Protein AF-A0A1A8IHG5-F1 (afdb_monomer)

Sequence (128 aa):
CTSHYLDLVITFIICINVITMSLEHYSQPQSLETALKYCNYFFTSTFVIEASLKLVAFGFRRFFKDRWNQLDLAIVLLSVMGITLEEIEINASLPINPTIIRIMRVLRIARVLKLLKMATGMRALLDT

Radius of gyration: 16.49 Å; Cα contacts (8 Å, |Δi|>4): 60; chains: 1; bounding box: 34×24×53 Å

InterPro domains:
  IPR005821 Ion transport domain [PF00520] (4-127)
  IPR027359 Voltage-dependent channel domain superfamily [G3DSA:1.20.120.350] (1-119)
  IPR043203 Voltage-gated cation channel calcium and sodium [PTHR10037] (1-128)

Mean predicted aligned error: 7.72 Å

pLDDT: mean 79.57, std 9.83, range [46.16, 91.44]

Foldseek 3Di:
DPDPPVLVVLVVLLVVLVVLLVPDDDPDDPVSVVVSLVSLVVSLVVLVVVLVVVCVVLDDVRLVVDPLSVLSVVLSVLSVVLSVVVVCCVPVVPPDPVVVNVVSSVSPCSSVCNVVVVVVVVVVVVVD

Secondary structure (DSSP, 8-state):
---HHHHHHHHHHHHHHHHHHHT--TT--HHHHHHHHHHHHHHHHHHHHHHHHHHHHH-HHHHTT-HHHHHHHHHHHHHHHHHHHHHHHHHH-----HHHHHHHHHHGGGGGHHHHHHHHHHHHHH--

Organism: Nothobranchius kuhntae (NCBI:txid321403)

Structure (mmCIF, N/CA/C/O backbone):
data_AF-A0A1A8IHG5-F1
#
_entry.id   AF-A0A1A8IHG5-F1
#
loop_
_atom_site.group_PDB
_atom_site.id
_atom_site.type_symbol
_atom_site.label_atom_id
_atom_site.label_alt_id
_atom_site.label_comp_id
_atom_site.label_asym_id
_atom_site.label_entity_id
_atom_site.label_seq_id
_atom_site.pdbx_PDB_ins_code
_atom_site.Cartn_x
_atom_site.Cartn_y
_atom_site.Cartn_z
_atom_site.occupancy
_atom_site.B_iso_or_equiv
_atom_site.auth_seq_id
_atom_site.auth_comp_id
_atom_site.auth_asym_id
_atom_site.auth_atom_id
_atom_site.pdbx_PDB_model_num
ATOM 1 N N . CYS A 1 1 ? -1.495 -3.433 25.026 1.00 47.25 1 CYS A N 1
ATOM 2 C CA . CYS A 1 1 ? -0.126 -3.869 24.674 1.00 47.25 1 CYS A CA 1
ATOM 3 C C . CYS A 1 1 ? -0.130 -4.796 23.455 1.00 47.25 1 CYS A C 1
ATOM 5 O O . CYS A 1 1 ? 0.443 -5.877 23.504 1.00 47.25 1 CYS A O 1
ATOM 7 N N . THR A 1 2 ? -0.781 -4.403 22.356 1.00 46.16 2 THR A N 1
ATOM 8 C CA . THR A 1 2 ? -0.900 -5.259 21.166 1.00 46.16 2 THR A CA 1
ATOM 9 C C . THR A 1 2 ? 0.164 -4.846 20.156 1.00 46.16 2 THR A C 1
ATOM 11 O O . THR A 1 2 ? -0.073 -4.029 19.282 1.00 46.16 2 THR A O 1
ATOM 14 N N . SER A 1 3 ? 1.346 -5.418 20.386 1.00 56.72 3 SER A N 1
ATOM 15 C CA . SER A 1 3 ? 2.471 -5.660 19.478 1.00 56.72 3 SER A CA 1
ATOM 16 C C . SER A 1 3 ? 3.098 -4.477 18.726 1.00 56.72 3 SER A C 1
ATOM 18 O O . SER A 1 3 ? 2.915 -4.314 17.525 1.00 56.72 3 SER A O 1
ATOM 20 N N . HIS A 1 4 ? 4.011 -3.780 19.408 1.00 63.25 4 HIS A N 1
ATOM 21 C CA . HIS A 1 4 ? 5.049 -2.933 18.796 1.00 63.25 4 HIS A CA 1
ATOM 22 C C . HIS A 1 4 ? 5.811 -3.655 17.659 1.00 63.25 4 HIS A C 1
ATOM 24 O O . HIS A 1 4 ? 6.309 -3.024 16.732 1.00 63.25 4 HIS A O 1
ATOM 30 N N . TYR A 1 5 ? 5.874 -4.994 17.694 1.00 69.75 5 TYR A N 1
ATOM 31 C CA . TYR A 1 5 ? 6.453 -5.805 16.623 1.00 69.75 5 TYR A CA 1
ATOM 32 C C . TYR A 1 5 ? 5.637 -5.758 15.326 1.00 69.75 5 TYR A C 1
ATOM 34 O O . TYR A 1 5 ? 6.237 -5.735 14.257 1.00 69.75 5 TYR A O 1
ATOM 42 N N . LEU A 1 6 ? 4.299 -5.711 15.389 1.00 69.12 6 LEU A N 1
ATOM 43 C CA . LEU A 1 6 ? 3.472 -5.586 14.183 1.00 69.12 6 LEU A CA 1
ATOM 44 C C . LEU A 1 6 ? 3.707 -4.236 13.501 1.00 69.12 6 LEU A C 1
ATOM 46 O O . LEU A 1 6 ? 3.956 -4.205 12.300 1.00 69.12 6 LEU A O 1
ATOM 50 N N . ASP A 1 7 ? 3.712 -3.145 14.264 1.00 70.50 7 ASP A N 1
ATOM 51 C CA . ASP A 1 7 ? 3.939 -1.797 13.729 1.00 70.50 7 ASP A CA 1
ATOM 52 C C . ASP A 1 7 ? 5.348 -1.643 13.122 1.00 70.50 7 ASP A C 1
ATOM 54 O O . ASP A 1 7 ? 5.520 -1.038 12.057 1.00 70.50 7 ASP A O 1
ATOM 58 N N . LEU A 1 8 ? 6.358 -2.258 13.750 1.00 75.69 8 LEU A N 1
ATOM 59 C CA . LEU A 1 8 ? 7.732 -2.285 13.241 1.00 75.69 8 LEU A CA 1
ATOM 60 C C . LEU A 1 8 ? 7.832 -3.095 11.940 1.00 75.69 8 LEU A C 1
ATOM 62 O O . LEU A 1 8 ? 8.434 -2.625 10.974 1.00 75.69 8 LEU A O 1
ATOM 66 N N . VAL A 1 9 ? 7.191 -4.266 11.872 1.00 78.12 9 VAL A N 1
ATOM 67 C CA . VAL A 1 9 ? 7.136 -5.090 10.652 1.00 78.12 9 VAL A CA 1
ATOM 68 C C . VAL A 1 9 ? 6.430 -4.346 9.517 1.00 78.12 9 VAL A C 1
ATOM 70 O O . VAL A 1 9 ? 6.944 -4.314 8.399 1.00 78.12 9 VAL A O 1
ATOM 73 N N . ILE A 1 10 ? 5.298 -3.694 9.791 1.00 75.94 10 ILE A N 1
ATOM 74 C CA . ILE A 1 10 ? 4.555 -2.907 8.796 1.00 75.94 10 ILE A CA 1
ATOM 75 C C . ILE A 1 10 ? 5.414 -1.750 8.276 1.00 75.94 10 ILE A C 1
ATOM 77 O O . ILE A 1 10 ? 5.474 -1.518 7.070 1.00 75.94 10 ILE A O 1
ATOM 81 N N . THR 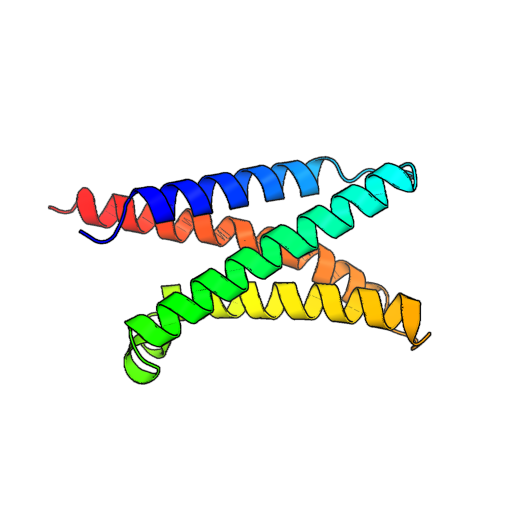A 1 11 ? 6.132 -1.061 9.160 1.00 78.12 11 THR A N 1
ATOM 82 C CA . THR A 1 11 ? 7.042 0.026 8.772 1.00 78.12 11 THR A CA 1
ATOM 83 C C . THR A 1 11 ? 8.186 -0.465 7.911 1.00 78.12 11 THR A C 1
ATOM 85 O O . THR A 1 11 ? 8.475 0.136 6.879 1.00 78.12 11 THR A O 1
ATOM 88 N N . PHE A 1 12 ? 8.802 -1.581 8.288 1.00 82.56 12 PHE A N 1
ATOM 89 C CA . PHE A 1 12 ? 9.864 -2.190 7.499 1.00 82.56 12 PHE A CA 1
ATOM 90 C C . PHE A 1 12 ? 9.369 -2.568 6.097 1.00 82.56 12 PHE A C 1
ATOM 92 O O . PHE A 1 12 ? 10.018 -2.260 5.099 1.00 82.56 12 PHE A O 1
ATOM 99 N N . ILE A 1 13 ? 8.166 -3.136 6.012 1.00 78.31 13 ILE A N 1
ATOM 100 C CA . ILE A 1 13 ? 7.494 -3.466 4.754 1.00 78.31 13 ILE A CA 1
ATOM 101 C C . ILE A 1 13 ? 7.227 -2.218 3.903 1.00 78.31 13 ILE A C 1
ATOM 103 O O . ILE A 1 13 ? 7.501 -2.229 2.701 1.00 78.31 13 ILE A O 1
ATOM 107 N N . ILE A 1 14 ? 6.734 -1.131 4.502 1.00 79.50 14 ILE A N 1
ATOM 108 C CA . ILE A 1 14 ? 6.520 0.136 3.791 1.00 79.50 14 ILE A CA 1
ATOM 109 C C . ILE A 1 14 ? 7.854 0.679 3.271 1.00 79.50 14 ILE A C 1
ATOM 111 O O . ILE A 1 14 ? 7.930 1.057 2.104 1.00 79.50 14 ILE A O 1
ATOM 115 N N . CYS A 1 15 ? 8.911 0.666 4.086 1.00 81.50 15 CYS A N 1
ATOM 116 C CA . CYS A 1 15 ? 10.240 1.122 3.682 1.00 81.50 15 CYS A CA 1
ATOM 117 C C . CYS A 1 15 ? 10.792 0.315 2.502 1.00 81.50 15 CYS A C 1
ATOM 119 O O . CYS A 1 15 ? 11.220 0.911 1.514 1.00 81.50 15 CYS A O 1
ATOM 121 N N . ILE A 1 16 ? 10.733 -1.022 2.550 1.00 82.69 16 ILE A N 1
ATOM 122 C CA . ILE A 1 16 ? 11.181 -1.851 1.420 1.00 82.69 16 ILE A CA 1
ATOM 123 C C . ILE A 1 16 ? 10.331 -1.571 0.185 1.00 82.69 16 ILE A C 1
ATOM 125 O O . ILE A 1 16 ? 10.857 -1.488 -0.926 1.00 82.69 16 ILE A O 1
ATOM 129 N N . ASN A 1 17 ? 9.024 -1.389 0.351 1.00 82.44 17 ASN A N 1
ATOM 130 C CA . ASN A 1 17 ? 8.176 -1.086 -0.781 1.00 82.44 17 ASN A CA 1
ATOM 131 C C . ASN A 1 17 ? 8.515 0.272 -1.426 1.00 82.44 17 ASN A C 1
ATOM 133 O O . ASN A 1 17 ? 8.554 0.362 -2.650 1.00 82.44 17 ASN A O 1
ATOM 137 N N . VAL A 1 18 ? 8.825 1.296 -0.629 1.00 81.44 18 VAL A N 1
ATOM 138 C CA . VAL A 1 18 ? 9.295 2.594 -1.136 1.00 81.44 18 VAL A CA 1
ATOM 139 C C . VAL A 1 18 ? 10.632 2.449 -1.858 1.00 81.44 18 VAL A C 1
ATOM 141 O O . VAL A 1 18 ? 10.791 3.002 -2.940 1.00 81.44 18 VAL A O 1
ATOM 144 N N . ILE A 1 19 ? 11.572 1.667 -1.317 1.00 84.06 19 ILE A N 1
ATOM 145 C CA . ILE A 1 19 ? 12.845 1.372 -1.996 1.00 84.06 19 ILE A CA 1
ATOM 146 C C . ILE A 1 19 ? 12.581 0.685 -3.339 1.00 84.06 19 ILE A C 1
ATOM 148 O O . ILE A 1 19 ? 13.163 1.066 -4.346 1.00 84.06 19 ILE A O 1
ATOM 152 N N . THR A 1 20 ? 11.656 -0.273 -3.366 1.00 80.88 20 THR A N 1
ATOM 153 C CA . THR A 1 20 ? 11.250 -0.984 -4.584 1.00 80.88 20 THR A CA 1
ATOM 154 C C . THR A 1 20 ? 10.694 -0.001 -5.620 1.00 80.88 20 THR A C 1
ATOM 156 O O . THR A 1 20 ? 11.151 -0.005 -6.753 1.00 80.88 20 THR A O 1
ATOM 159 N N . MET A 1 21 ? 9.802 0.917 -5.232 1.00 77.12 21 MET A N 1
ATOM 160 C CA . MET A 1 21 ? 9.301 1.979 -6.124 1.00 77.12 21 MET A CA 1
ATOM 161 C C . MET A 1 21 ? 10.422 2.889 -6.652 1.00 77.12 21 MET A C 1
ATOM 163 O O . MET A 1 21 ? 10.402 3.281 -7.813 1.00 77.12 21 MET A O 1
ATOM 167 N N . SER A 1 22 ? 11.409 3.221 -5.817 1.00 82.31 22 SER A N 1
ATOM 168 C CA . SER A 1 22 ? 12.535 4.086 -6.198 1.00 82.31 22 SER A CA 1
ATOM 169 C C . SER A 1 22 ? 13.530 3.424 -7.158 1.00 82.31 22 SER A C 1
ATOM 171 O O . SER A 1 22 ? 14.299 4.127 -7.808 1.00 82.31 22 SER A O 1
ATOM 173 N N . LEU A 1 23 ? 13.540 2.090 -7.237 1.00 80.06 23 LEU A N 1
ATOM 174 C CA . LEU A 1 23 ? 14.386 1.325 -8.160 1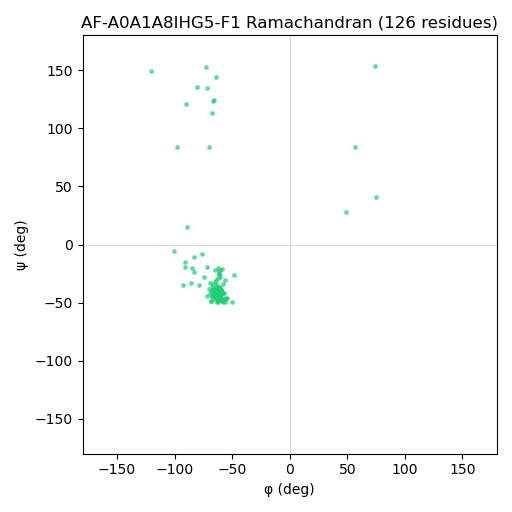.00 80.06 23 LEU A CA 1
ATOM 175 C C . LEU A 1 23 ? 13.776 1.200 -9.564 1.00 80.06 23 LEU A C 1
ATOM 177 O O . LEU A 1 23 ? 14.459 0.754 -10.484 1.00 80.06 23 LEU A O 1
ATOM 181 N N . GLU A 1 24 ? 12.509 1.578 -9.738 1.00 75.12 24 GLU A N 1
ATOM 182 C CA . GLU A 1 24 ? 11.821 1.519 -11.025 1.00 75.12 24 GLU A CA 1
ATOM 183 C C . GLU A 1 24 ? 12.444 2.543 -11.995 1.00 75.12 24 GLU A C 1
ATOM 185 O O . GLU A 1 24 ? 12.373 3.756 -11.783 1.00 75.12 24 GLU A O 1
ATOM 190 N N . HIS A 1 25 ? 13.092 2.058 -13.060 1.00 78.75 25 HIS A N 1
ATOM 191 C CA . HIS A 1 25 ? 13.785 2.896 -14.045 1.00 78.75 25 HIS A CA 1
ATOM 192 C C . HIS A 1 25 ? 13.224 2.706 -15.459 1.00 78.75 25 HIS A C 1
ATOM 194 O O . HIS A 1 25 ? 12.764 1.626 -15.835 1.00 78.75 25 HIS A O 1
ATOM 200 N N . TYR A 1 26 ? 13.284 3.771 -16.266 1.00 64.31 26 TYR A N 1
ATOM 201 C CA . TYR A 1 26 ? 12.840 3.745 -17.657 1.00 64.31 26 TYR A CA 1
ATOM 202 C C . TYR A 1 26 ? 13.759 2.831 -18.483 1.00 64.31 26 TYR A C 1
ATOM 204 O O . TYR A 1 26 ? 14.958 3.073 -18.557 1.00 64.31 26 TYR A O 1
ATOM 212 N N . SER A 1 27 ? 13.199 1.816 -19.152 1.00 74.31 27 SER A N 1
ATOM 213 C CA . SER A 1 27 ? 13.941 0.783 -19.916 1.00 74.31 27 SER A CA 1
ATOM 214 C C . SER A 1 27 ? 14.653 -0.283 -19.062 1.00 74.31 27 SER A C 1
ATOM 216 O O . SER A 1 27 ? 15.776 -0.687 -19.359 1.00 74.31 27 SER A O 1
ATOM 218 N N . GLN A 1 28 ? 14.011 -0.753 -17.991 1.00 79.88 28 GLN A N 1
ATOM 219 C CA . GLN A 1 28 ? 14.531 -1.842 -17.155 1.00 79.88 28 GLN A CA 1
ATOM 220 C C . GLN A 1 28 ? 14.456 -3.231 -17.829 1.00 79.88 28 GLN A C 1
ATOM 222 O O . GLN A 1 28 ? 13.576 -3.470 -18.659 1.00 79.88 28 GLN A O 1
ATOM 227 N N . PRO A 1 29 ? 15.344 -4.179 -17.467 1.00 85.69 29 PRO 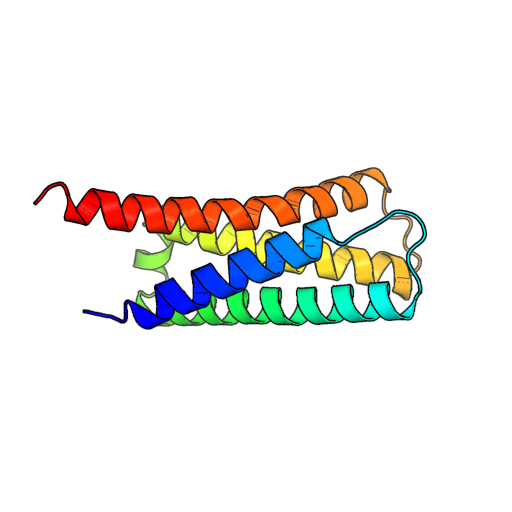A N 1
ATOM 228 C CA . PRO A 1 29 ? 15.256 -5.553 -17.956 1.00 85.69 29 PRO A CA 1
ATOM 229 C C . PRO A 1 29 ? 13.973 -6.243 -17.462 1.00 85.69 29 PRO A C 1
ATOM 231 O O . PRO A 1 29 ? 13.556 -6.051 -16.320 1.00 85.69 29 PRO A O 1
ATOM 234 N N . GLN A 1 30 ? 13.382 -7.106 -18.299 1.00 82.69 30 GLN A N 1
ATOM 235 C CA . GLN A 1 30 ? 12.112 -7.802 -18.009 1.00 82.69 30 GLN A CA 1
ATOM 236 C C . GLN A 1 30 ? 12.139 -8.615 -16.702 1.00 82.69 30 GLN A C 1
ATOM 238 O O . GLN A 1 30 ? 11.121 -8.759 -16.025 1.00 82.69 30 GLN A O 1
ATOM 243 N N . SER A 1 31 ? 13.308 -9.135 -16.319 1.00 84.06 31 SER A N 1
ATOM 244 C CA . SER A 1 31 ? 13.507 -9.842 -15.051 1.00 84.06 31 SER A CA 1
ATOM 245 C C . SER A 1 31 ? 13.319 -8.927 -13.838 1.00 84.06 31 SER A C 1
ATOM 247 O O . SER A 1 31 ? 12.691 -9.333 -12.861 1.00 84.06 31 SER A O 1
ATOM 249 N N . LEU A 1 32 ? 13.818 -7.690 -13.914 1.00 82.62 32 LEU A N 1
ATOM 250 C CA . LEU A 1 32 ? 13.663 -6.691 -12.863 1.00 82.62 32 LEU A CA 1
ATOM 251 C C . LEU A 1 32 ? 12.197 -6.257 -12.768 1.00 82.62 32 LEU A C 1
ATOM 253 O O . LEU A 1 32 ? 11.618 -6.339 -11.689 1.00 82.62 32 LEU A O 1
ATOM 257 N N . GLU A 1 33 ? 11.562 -5.923 -13.894 1.00 82.62 33 GLU A N 1
ATOM 258 C CA . GLU A 1 33 ? 10.134 -5.569 -13.942 1.00 82.62 33 GLU A CA 1
ATOM 259 C C . GLU A 1 33 ? 9.244 -6.654 -13.315 1.00 82.62 33 GLU A C 1
ATOM 261 O O . GLU A 1 33 ? 8.394 -6.369 -12.467 1.00 82.62 33 GLU A O 1
ATOM 266 N N . THR A 1 34 ? 9.497 -7.918 -13.661 1.00 83.12 34 THR A N 1
ATOM 267 C CA . THR A 1 34 ? 8.769 -9.063 -13.101 1.00 83.12 34 THR A CA 1
ATOM 268 C C . THR A 1 34 ? 8.998 -9.189 -11.592 1.00 83.12 34 THR A C 1
ATOM 270 O O . THR A 1 34 ? 8.044 -9.388 -10.838 1.00 83.12 34 THR A O 1
ATOM 273 N N . ALA A 1 35 ? 10.237 -9.022 -11.118 1.00 84.94 35 ALA A N 1
ATOM 274 C CA . ALA A 1 35 ? 10.551 -9.054 -9.689 1.00 84.94 35 ALA A CA 1
ATOM 275 C C . ALA A 1 35 ? 9.853 -7.920 -8.913 1.00 84.94 35 ALA A C 1
ATOM 277 O O . ALA A 1 35 ? 9.234 -8.172 -7.876 1.00 84.94 35 ALA A O 1
ATOM 278 N N . LEU A 1 36 ? 9.878 -6.688 -9.436 1.00 84.56 36 LEU A N 1
ATOM 279 C CA . LEU A 1 36 ? 9.160 -5.532 -8.880 1.00 84.56 36 LEU A CA 1
ATOM 280 C C . LEU A 1 36 ? 7.646 -5.778 -8.815 1.00 84.56 36 LEU A C 1
ATOM 282 O O . LEU A 1 36 ? 7.005 -5.446 -7.812 1.00 84.56 36 LEU A O 1
ATOM 286 N N . LYS A 1 37 ? 7.075 -6.400 -9.852 1.00 84.31 37 LYS A N 1
ATOM 287 C CA . LYS A 1 37 ? 5.658 -6.779 -9.905 1.00 84.31 37 LYS A CA 1
ATOM 288 C C . LYS A 1 37 ? 5.296 -7.781 -8.804 1.00 84.31 37 LYS A C 1
ATOM 290 O O . LYS A 1 37 ? 4.351 -7.538 -8.049 1.00 84.31 37 LYS A O 1
ATOM 295 N N . TYR A 1 38 ? 6.074 -8.854 -8.643 1.00 86.38 38 TYR A N 1
ATOM 296 C CA . TYR A 1 38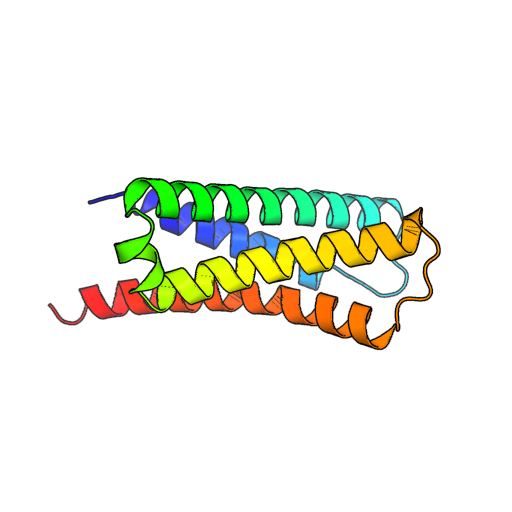 ? 5.862 -9.833 -7.569 1.00 86.38 38 TYR A CA 1
ATOM 297 C C . TYR A 1 38 ? 6.022 -9.218 -6.175 1.00 86.38 38 TYR A C 1
ATOM 299 O O . TYR A 1 38 ? 5.183 -9.455 -5.302 1.00 86.38 38 TYR A O 1
ATOM 307 N N . CYS A 1 39 ? 7.036 -8.374 -5.972 1.00 84.94 39 CYS A N 1
ATOM 308 C CA . CYS A 1 39 ? 7.201 -7.623 -4.729 1.00 84.94 39 CYS A CA 1
ATOM 309 C C . CYS A 1 39 ? 5.960 -6.774 -4.421 1.00 84.94 39 CYS A C 1
ATOM 311 O O . CYS A 1 39 ? 5.435 -6.816 -3.309 1.00 84.94 39 CYS A O 1
ATOM 313 N N . ASN A 1 40 ? 5.431 -6.042 -5.403 1.00 85.31 40 ASN A N 1
ATOM 314 C CA . ASN A 1 40 ? 4.218 -5.244 -5.220 1.00 85.31 40 ASN A CA 1
ATOM 315 C C . ASN A 1 40 ? 2.993 -6.072 -4.839 1.00 85.31 40 ASN A C 1
ATOM 317 O O . ASN A 1 40 ? 2.207 -5.636 -3.988 1.00 85.31 40 ASN A O 1
ATOM 321 N N . TYR A 1 41 ? 2.844 -7.255 -5.431 1.00 88.12 41 TYR A N 1
ATOM 322 C CA . TYR A 1 41 ? 1.781 -8.185 -5.073 1.00 88.12 41 TYR A CA 1
ATOM 323 C C . TYR A 1 41 ? 1.923 -8.657 -3.620 1.00 88.12 41 TYR A C 1
ATOM 325 O O . TYR A 1 41 ? 0.967 -8.584 -2.847 1.00 88.12 41 TYR A O 1
ATOM 333 N N . PHE A 1 42 ? 3.137 -9.037 -3.213 1.00 88.81 42 PHE A N 1
ATOM 334 C CA . PHE A 1 42 ? 3.447 -9.454 -1.844 1.00 88.81 42 PHE A CA 1
ATOM 335 C C . PHE A 1 42 ? 3.132 -8.361 -0.809 1.00 88.81 42 PHE A C 1
ATOM 337 O O . PHE A 1 42 ? 2.449 -8.611 0.191 1.00 88.81 42 PHE A O 1
ATOM 344 N N . PHE A 1 43 ? 3.570 -7.127 -1.065 1.00 84.94 43 PHE A N 1
ATOM 345 C CA . PHE A 1 43 ? 3.305 -5.999 -0.172 1.00 84.94 43 PHE A CA 1
ATOM 346 C C . PHE A 1 43 ? 1.818 -5.668 -0.075 1.00 84.94 43 PHE A C 1
ATOM 348 O O . PHE A 1 43 ? 1.293 -5.494 1.025 1.00 84.94 43 PHE A O 1
ATOM 355 N N . THR A 1 44 ? 1.120 -5.637 -1.211 1.00 87.94 44 THR A N 1
ATOM 356 C CA . THR A 1 44 ? -0.320 -5.355 -1.235 1.00 87.94 44 THR A CA 1
ATOM 357 C C . THR A 1 44 ? -1.103 -6.439 -0.501 1.00 87.94 44 THR A C 1
ATOM 359 O O . THR A 1 44 ? -1.941 -6.111 0.336 1.00 87.94 44 THR A O 1
ATOM 362 N N . SER A 1 45 ? -0.778 -7.715 -0.729 1.00 89.31 45 SER A N 1
ATOM 363 C CA . SER A 1 45 ? -1.384 -8.843 -0.013 1.00 89.31 45 SER A CA 1
ATOM 364 C C . SER A 1 45 ? -1.192 -8.722 1.501 1.00 89.31 45 SER A C 1
ATOM 366 O O . SER A 1 45 ? -2.134 -8.910 2.270 1.00 89.31 45 SER A O 1
ATOM 368 N N . THR A 1 46 ? -0.002 -8.314 1.947 1.00 86.88 46 THR A N 1
ATOM 369 C CA . THR A 1 46 ? 0.265 -8.117 3.378 1.00 86.88 46 THR A CA 1
ATOM 370 C C . THR A 1 46 ? -0.603 -7.006 3.976 1.00 86.88 46 THR A C 1
ATOM 372 O O . THR A 1 46 ? -1.187 -7.194 5.043 1.00 86.88 46 THR A O 1
ATOM 375 N N . PHE A 1 47 ? -0.771 -5.880 3.275 1.00 85.50 47 PHE A N 1
ATOM 376 C CA . PHE A 1 47 ? -1.650 -4.798 3.734 1.00 85.50 47 PHE A CA 1
ATOM 377 C C . PHE A 1 47 ? -3.133 -5.190 3.741 1.00 85.50 47 PHE A C 1
ATOM 379 O O . PHE A 1 47 ? -3.874 -4.761 4.626 1.00 85.50 47 PHE A O 1
ATOM 386 N N . VAL A 1 48 ? -3.570 -6.020 2.790 1.00 90.25 48 VAL A N 1
ATOM 387 C CA . VAL A 1 48 ? -4.929 -6.583 2.784 1.00 90.25 48 VAL A CA 1
ATOM 388 C C . VAL A 1 48 ? -5.148 -7.458 4.017 1.00 90.25 48 VAL A C 1
ATOM 390 O O . VAL A 1 48 ? -6.162 -7.303 4.702 1.00 90.25 48 VAL A O 1
ATOM 393 N N . ILE A 1 49 ? -4.198 -8.342 4.332 1.00 89.81 49 ILE A N 1
ATOM 394 C CA . ILE A 1 49 ? -4.271 -9.210 5.515 1.00 89.81 49 ILE A CA 1
ATOM 395 C C . ILE A 1 49 ? -4.314 -8.362 6.792 1.00 89.81 49 ILE A C 1
ATOM 397 O O . ILE A 1 49 ? -5.181 -8.571 7.637 1.00 89.81 49 ILE A O 1
ATOM 401 N N . GLU A 1 50 ? -3.442 -7.362 6.914 1.00 86.31 50 GLU A N 1
ATOM 402 C CA . GLU A 1 50 ? -3.402 -6.435 8.051 1.00 86.31 50 GLU A CA 1
ATOM 403 C C . GLU A 1 50 ? -4.747 -5.718 8.267 1.00 86.31 50 GLU A C 1
ATOM 405 O O . GLU A 1 50 ? -5.286 -5.710 9.379 1.00 86.31 50 GLU A O 1
ATOM 410 N N . ALA A 1 51 ? -5.318 -5.140 7.204 1.00 87.00 51 ALA A N 1
ATOM 411 C CA . ALA A 1 51 ? -6.603 -4.451 7.274 1.00 87.00 51 ALA A CA 1
ATOM 412 C C . ALA A 1 51 ? -7.750 -5.413 7.617 1.00 87.00 51 ALA A C 1
ATOM 414 O O . ALA A 1 51 ? -8.624 -5.065 8.412 1.00 87.00 51 ALA A O 1
ATOM 415 N N . SER A 1 52 ? -7.715 -6.636 7.083 1.00 89.19 52 SER A N 1
ATOM 416 C CA . SER A 1 52 ? -8.701 -7.681 7.378 1.00 89.19 52 SER A CA 1
ATOM 417 C C . SER A 1 52 ? -8.644 -8.105 8.846 1.00 89.19 52 SER A C 1
ATOM 419 O O . SER A 1 52 ? -9.676 -8.166 9.514 1.00 89.19 52 SER A O 1
ATOM 421 N N . LEU A 1 53 ? -7.440 -8.319 9.387 1.00 86.44 53 LEU A N 1
ATOM 422 C CA . LEU A 1 53 ? -7.240 -8.640 10.801 1.00 86.44 53 LEU A CA 1
ATOM 423 C C . LEU A 1 53 ? -7.744 -7.511 11.707 1.00 86.44 53 LEU A C 1
ATOM 425 O O . LEU A 1 53 ? -8.457 -7.778 12.674 1.00 86.44 53 LEU A O 1
ATOM 429 N N . LYS A 1 54 ? -7.447 -6.247 11.378 1.00 82.38 54 LYS A N 1
ATOM 430 C CA . LYS A 1 54 ? -7.972 -5.084 12.117 1.00 82.38 54 LYS A CA 1
ATOM 431 C C . LYS A 1 54 ? -9.496 -5.000 12.056 1.00 82.38 54 LYS A C 1
ATOM 433 O O . LYS A 1 54 ? -10.128 -4.691 13.066 1.00 82.38 54 LYS A O 1
ATOM 438 N N . LEU A 1 55 ? -10.091 -5.274 10.896 1.00 87.25 55 LEU A N 1
ATOM 439 C CA . LEU A 1 55 ? -11.541 -5.262 10.718 1.00 87.25 55 LEU A CA 1
ATOM 440 C C . LEU A 1 55 ? -12.221 -6.323 11.593 1.00 87.25 55 LEU A C 1
ATOM 442 O O . LEU A 1 55 ? -13.208 -6.014 12.261 1.00 87.25 55 LEU A O 1
ATOM 446 N N . VAL A 1 56 ? -11.669 -7.540 11.636 1.00 88.19 56 VAL A N 1
ATOM 447 C CA . VAL A 1 56 ? -12.173 -8.630 12.488 1.00 88.19 56 VAL A CA 1
ATOM 448 C C . VAL A 1 56 ? -11.965 -8.312 13.972 1.00 88.19 56 VAL A C 1
ATOM 450 O O . VAL A 1 56 ? -12.881 -8.506 14.766 1.00 88.19 56 VAL A O 1
ATOM 453 N N . ALA A 1 57 ? -10.805 -7.765 14.351 1.00 84.94 57 ALA A N 1
ATOM 454 C CA . ALA A 1 57 ? -10.474 -7.471 15.746 1.00 84.94 57 ALA A CA 1
ATOM 455 C C . ALA A 1 57 ? -11.307 -6.326 16.353 1.00 84.94 57 ALA A C 1
ATOM 457 O O . ALA A 1 57 ? -11.739 -6.421 17.500 1.00 84.94 57 ALA A O 1
ATOM 458 N N . PHE A 1 58 ? -11.539 -5.236 15.611 1.00 80.81 58 PHE A N 1
ATOM 459 C CA . PHE A 1 58 ? -12.306 -4.083 16.107 1.00 80.81 58 PHE A CA 1
ATOM 460 C C . PHE A 1 58 ? -13.810 -4.170 15.806 1.00 80.81 58 PHE A C 1
ATOM 462 O O . PHE A 1 58 ? -14.605 -3.466 16.438 1.00 80.81 58 PHE A O 1
ATOM 469 N N . GLY A 1 59 ? -14.206 -5.005 14.842 1.00 84.06 59 GLY A N 1
ATOM 470 C CA . GLY A 1 59 ? -15.561 -5.077 14.306 1.00 84.06 59 GLY A CA 1
ATOM 471 C C . GLY A 1 59 ? -15.915 -3.892 13.396 1.00 84.06 59 GLY A C 1
ATOM 472 O O . GLY A 1 59 ? -15.406 -2.777 13.546 1.00 84.06 59 GLY A O 1
ATOM 473 N N . PHE A 1 60 ? -16.854 -4.109 12.466 1.00 81.69 60 PHE A N 1
ATOM 474 C CA . PHE A 1 60 ? -17.250 -3.126 11.443 1.00 81.69 60 PHE A CA 1
ATOM 475 C C . PHE A 1 60 ? -17.578 -1.738 12.019 1.00 81.69 60 PHE A C 1
ATOM 477 O O . PHE A 1 60 ? -17.044 -0.726 11.572 1.00 81.69 60 PHE A O 1
ATOM 484 N N . ARG A 1 61 ? -18.416 -1.658 13.060 1.00 81.31 61 ARG A N 1
ATOM 485 C CA . ARG A 1 61 ? -18.880 -0.366 13.600 1.00 81.31 61 ARG A CA 1
ATOM 486 C C . ARG A 1 61 ? -17.757 0.508 14.159 1.00 81.31 61 ARG A C 1
ATOM 488 O O . ARG A 1 61 ? -17.806 1.726 14.010 1.00 81.31 61 ARG A O 1
ATOM 495 N N . ARG A 1 62 ? -16.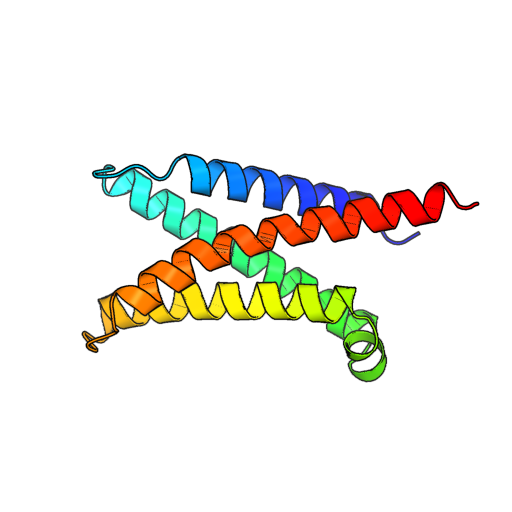772 -0.091 14.834 1.00 81.38 62 ARG A N 1
ATOM 496 C CA . ARG A 1 62 ? -15.679 0.662 15.465 1.00 81.38 62 ARG A CA 1
ATOM 497 C C . ARG A 1 62 ? -14.549 0.936 14.482 1.00 81.38 62 ARG A C 1
ATOM 499 O O . ARG A 1 62 ? -13.976 2.020 14.531 1.00 81.38 62 ARG A O 1
ATOM 506 N N . PHE A 1 63 ? -14.314 0.017 13.546 1.00 83.75 63 PHE A N 1
ATOM 507 C CA . PHE A 1 63 ? -13.355 0.198 12.461 1.00 83.75 63 PHE A CA 1
ATOM 508 C C . PHE A 1 63 ? -13.679 1.438 11.617 1.00 83.75 63 PHE A C 1
ATOM 510 O O . PHE A 1 63 ? -12.824 2.300 11.439 1.00 83.75 63 PHE A O 1
ATOM 517 N N . PHE A 1 64 ? -14.935 1.588 11.183 1.00 85.75 64 PHE A N 1
ATOM 518 C CA . PHE A 1 64 ? -15.354 2.722 10.353 1.00 85.75 64 PHE A CA 1
ATOM 519 C C . PHE A 1 64 ? -15.522 4.039 11.116 1.00 85.75 64 PHE A C 1
ATOM 521 O O . PHE A 1 64 ? -15.712 5.069 10.483 1.00 85.75 64 PHE A O 1
ATOM 528 N N . LYS A 1 65 ? -15.458 4.064 12.450 1.00 86.88 65 LYS A N 1
ATOM 529 C CA . LYS A 1 65 ? -15.518 5.325 13.209 1.00 86.88 65 LYS A CA 1
ATOM 530 C C . LYS A 1 65 ? -14.150 6.014 13.295 1.00 86.88 65 LYS A C 1
ATOM 532 O O . LYS A 1 65 ? -14.081 7.226 13.483 1.00 86.88 65 LYS A O 1
ATOM 537 N N . ASP A 1 66 ? -13.072 5.248 13.158 1.00 84.19 66 ASP A N 1
ATOM 538 C CA . ASP A 1 66 ? -11.702 5.731 13.279 1.00 84.19 66 ASP A CA 1
ATOM 539 C C . ASP A 1 66 ? -11.155 6.199 11.916 1.00 84.19 66 ASP A C 1
ATOM 541 O O . ASP A 1 66 ? -11.078 5.425 10.959 1.00 84.19 66 ASP A O 1
ATOM 545 N N . ARG A 1 67 ? -10.753 7.476 11.820 1.00 85.50 67 ARG A N 1
ATOM 546 C CA . ARG A 1 67 ? -10.248 8.068 10.566 1.00 85.50 67 ARG A CA 1
ATOM 547 C C . ARG A 1 67 ? -8.945 7.429 10.080 1.00 85.50 67 ARG A C 1
ATOM 549 O O . ARG A 1 67 ? -8.724 7.346 8.874 1.00 85.50 67 ARG A O 1
ATOM 556 N N . TRP A 1 68 ? -8.097 6.944 10.985 1.00 84.38 68 TRP A N 1
ATOM 557 C CA . TRP A 1 68 ? -6.851 6.267 10.629 1.00 84.38 68 TRP A CA 1
ATOM 558 C C . TRP A 1 68 ? -7.083 4.858 10.099 1.00 84.38 68 TRP A C 1
ATOM 560 O O . TRP A 1 68 ? -6.269 4.360 9.322 1.00 84.38 68 TRP A O 1
ATOM 570 N N . ASN A 1 69 ? -8.160 4.197 10.515 1.00 86.06 69 ASN A N 1
ATOM 571 C CA . ASN A 1 69 ? -8.556 2.905 9.954 1.00 86.06 69 ASN A CA 1
ATOM 572 C C . ASN A 1 69 ? -9.266 3.070 8.604 1.00 86.06 69 ASN A C 1
ATOM 574 O O . ASN A 1 69 ? -9.035 2.269 7.701 1.00 86.06 69 ASN A O 1
ATOM 578 N N . GLN A 1 70 ? -10.043 4.143 8.420 1.00 88.81 70 GLN A N 1
ATOM 579 C CA . GLN A 1 70 ? -10.592 4.504 7.107 1.00 88.81 70 GLN A CA 1
ATOM 580 C C . GLN A 1 70 ? -9.486 4.800 6.082 1.00 88.81 70 GLN A C 1
ATOM 582 O O . GLN A 1 70 ? -9.548 4.301 4.960 1.00 88.81 70 GLN A O 1
ATOM 587 N N . LEU A 1 71 ? -8.462 5.573 6.465 1.00 87.62 71 LEU A N 1
ATOM 588 C CA . LEU A 1 71 ? -7.317 5.876 5.599 1.00 87.62 71 LEU A CA 1
ATOM 589 C C . LEU A 1 71 ? -6.534 4.607 5.232 1.00 87.62 71 LEU A C 1
ATOM 591 O O . LEU A 1 71 ? -6.178 4.416 4.074 1.00 87.62 71 LEU A O 1
ATOM 595 N N . ASP A 1 72 ? -6.311 3.721 6.204 1.00 87.56 72 ASP A N 1
ATOM 596 C CA . ASP A 1 72 ? -5.661 2.422 6.001 1.00 87.56 72 ASP A CA 1
ATOM 597 C C . ASP A 1 72 ? -6.430 1.564 4.979 1.00 87.56 72 ASP A C 1
ATOM 599 O O . ASP A 1 72 ? -5.858 1.105 3.988 1.00 87.56 72 ASP A O 1
ATOM 603 N N . LEU A 1 73 ? -7.752 1.446 5.151 1.00 89.88 73 LEU A N 1
ATOM 604 C CA . LEU A 1 73 ? -8.622 0.728 4.220 1.00 89.88 73 LEU A CA 1
ATOM 605 C C . LEU A 1 73 ? -8.615 1.357 2.818 1.00 89.88 73 LEU A C 1
ATOM 607 O O . LEU A 1 73 ? -8.526 0.635 1.828 1.00 89.88 73 LEU A O 1
ATOM 611 N N . ALA A 1 74 ? -8.663 2.687 2.717 1.00 90.56 74 ALA A N 1
ATOM 612 C CA . ALA A 1 74 ? -8.609 3.383 1.434 1.00 90.56 74 ALA A CA 1
ATOM 613 C C . ALA A 1 74 ? -7.296 3.100 0.684 1.00 90.56 74 ALA A C 1
ATOM 615 O O . ALA A 1 74 ? -7.328 2.781 -0.502 1.00 90.56 74 ALA A O 1
ATOM 616 N N . ILE A 1 75 ? -6.148 3.137 1.370 1.00 89.56 75 ILE A N 1
ATOM 617 C CA . ILE A 1 75 ? -4.840 2.815 0.772 1.00 89.56 75 ILE A CA 1
ATOM 618 C C . ILE A 1 75 ? -4.808 1.373 0.248 1.00 89.56 75 ILE A C 1
ATOM 620 O O . ILE A 1 75 ? -4.285 1.123 -0.842 1.00 89.56 75 ILE A O 1
ATOM 624 N N . VAL A 1 76 ? -5.370 0.428 1.007 1.00 91.38 76 VAL A N 1
ATOM 625 C CA . VAL A 1 76 ? -5.461 -0.983 0.605 1.00 91.38 76 VAL A CA 1
ATOM 626 C C . VAL A 1 76 ? -6.316 -1.133 -0.651 1.00 91.38 76 VAL A C 1
ATOM 628 O O . VAL A 1 76 ? -5.863 -1.735 -1.624 1.00 91.38 76 VAL A O 1
ATOM 631 N N . LEU A 1 77 ? -7.510 -0.534 -0.673 1.00 91.44 77 LEU A N 1
ATOM 632 C CA . LEU A 1 77 ? -8.419 -0.596 -1.821 1.00 91.44 77 LEU A CA 1
ATOM 633 C C . LEU A 1 77 ? -7.803 0.030 -3.077 1.00 91.44 77 LEU A C 1
ATOM 635 O O . LEU A 1 77 ? -7.856 -0.575 -4.145 1.00 91.44 77 LEU A O 1
ATOM 639 N N . LEU A 1 78 ? -7.167 1.197 -2.948 1.00 89.75 78 LEU A N 1
ATOM 640 C CA . LEU A 1 78 ? -6.478 1.860 -4.059 1.00 89.75 78 LEU A CA 1
ATOM 641 C C . LEU A 1 78 ? -5.315 1.014 -4.596 1.00 89.75 78 LEU A C 1
ATOM 643 O O . LEU A 1 78 ? -5.103 0.958 -5.805 1.00 89.75 78 LEU A O 1
ATOM 647 N N . SER A 1 79 ? -4.585 0.322 -3.716 1.00 89.06 79 SER A N 1
ATOM 648 C CA . SER A 1 79 ? -3.479 -0.555 -4.121 1.00 89.06 79 SER A CA 1
ATOM 649 C C . SER A 1 79 ? -3.975 -1.782 -4.888 1.00 89.06 79 SER A C 1
ATOM 651 O O . SER A 1 79 ? -3.418 -2.106 -5.936 1.00 89.06 79 SER A O 1
ATOM 653 N N . VAL A 1 80 ? -5.045 -2.428 -4.410 1.00 90.62 80 VAL A N 1
ATOM 654 C CA . VAL A 1 80 ? -5.676 -3.562 -5.106 1.00 90.62 80 VAL A CA 1
ATOM 655 C C . VAL A 1 80 ? -6.237 -3.115 -6.454 1.00 90.62 80 VAL A C 1
ATOM 657 O O . VAL A 1 80 ? -5.932 -3.733 -7.471 1.00 90.62 80 VAL A O 1
ATOM 660 N N . MET A 1 81 ? -6.978 -2.003 -6.485 1.00 89.50 81 MET A N 1
ATOM 661 C CA . MET A 1 81 ? -7.538 -1.443 -7.717 1.00 89.50 81 MET A CA 1
ATOM 662 C C . MET A 1 81 ? -6.441 -1.148 -8.745 1.00 89.50 81 MET A C 1
ATOM 664 O O . MET A 1 81 ? -6.552 -1.567 -9.896 1.00 89.50 81 MET A O 1
ATOM 668 N N . GLY A 1 82 ? -5.350 -0.503 -8.324 1.00 87.00 82 GLY A N 1
ATOM 669 C CA . GLY A 1 82 ? -4.222 -0.196 -9.199 1.00 87.00 82 GLY A CA 1
ATOM 670 C C . GLY A 1 82 ? -3.563 -1.437 -9.808 1.00 87.00 82 GLY A C 1
ATOM 671 O O . GLY A 1 82 ? -3.207 -1.398 -10.980 1.00 87.00 82 GLY A O 1
ATOM 672 N N . ILE A 1 83 ? -3.427 -2.536 -9.053 1.00 86.88 83 ILE A N 1
ATOM 673 C CA . ILE A 1 83 ? -2.917 -3.808 -9.597 1.00 86.88 83 ILE A CA 1
ATOM 674 C C . ILE A 1 83 ? -3.928 -4.415 -10.574 1.00 86.88 83 ILE A C 1
ATOM 676 O O . ILE A 1 83 ? -3.558 -4.764 -11.688 1.00 86.88 83 ILE A O 1
ATOM 680 N N . THR A 1 84 ? -5.209 -4.500 -10.199 1.00 86.62 84 THR A N 1
ATOM 681 C CA . THR A 1 84 ? -6.233 -5.114 -11.064 1.00 86.62 84 THR A CA 1
ATOM 682 C C . THR A 1 84 ? -6.402 -4.386 -12.395 1.00 86.62 84 THR A C 1
ATOM 684 O O . THR A 1 84 ? -6.582 -5.037 -13.416 1.00 86.62 84 THR A O 1
ATOM 687 N N . LEU A 1 85 ? -6.306 -3.053 -12.412 1.00 84.75 85 LEU A N 1
ATOM 688 C CA . LEU A 1 85 ? -6.397 -2.273 -13.646 1.00 84.75 85 LEU A CA 1
ATOM 689 C C . LEU A 1 85 ? -5.197 -2.511 -14.568 1.00 84.75 85 LEU A C 1
ATOM 691 O O . LEU A 1 85 ? -5.390 -2.630 -15.773 1.00 84.75 85 LEU A O 1
ATOM 695 N N . GLU A 1 86 ? -3.990 -2.624 -14.007 1.00 82.12 86 GLU A N 1
ATOM 696 C CA . GLU A 1 86 ? -2.773 -2.930 -14.771 1.00 82.12 86 GLU A CA 1
ATOM 697 C C . GLU A 1 86 ? -2.837 -4.360 -15.348 1.00 82.12 86 GLU A C 1
ATOM 699 O O . GLU A 1 86 ? -2.498 -4.577 -16.507 1.00 82.12 86 GLU A O 1
ATOM 704 N N . GLU A 1 87 ? -3.386 -5.331 -14.604 1.00 82.75 87 GLU A N 1
ATOM 705 C CA . GLU A 1 87 ? -3.639 -6.680 -15.135 1.00 82.75 87 GLU A CA 1
ATOM 706 C C . GLU A 1 87 ? -4.710 -6.699 -16.237 1.00 82.75 87 GLU A C 1
ATOM 708 O O . GLU A 1 87 ? -4.565 -7.429 -17.217 1.00 82.75 87 GLU A O 1
ATOM 713 N N . ILE A 1 88 ? -5.795 -5.931 -16.094 1.00 82.44 88 ILE A N 1
ATOM 714 C CA . ILE A 1 88 ? -6.882 -5.887 -17.086 1.00 82.44 88 ILE A CA 1
ATOM 715 C C . ILE A 1 88 ? -6.399 -5.261 -18.399 1.00 82.44 88 ILE A C 1
ATOM 717 O O . ILE A 1 88 ? -6.757 -5.763 -19.464 1.00 82.44 88 ILE A O 1
ATOM 721 N N . GLU A 1 89 ? -5.575 -4.211 -18.344 1.00 78.88 89 GLU A N 1
ATOM 722 C CA . GLU A 1 89 ? -4.944 -3.619 -19.532 1.00 78.88 89 GLU A CA 1
ATOM 723 C C . GLU A 1 89 ? -4.155 -4.675 -20.325 1.00 78.88 89 GLU A C 1
ATOM 725 O O . GLU A 1 89 ? -4.332 -4.805 -21.537 1.00 78.88 89 GLU A O 1
ATOM 730 N N . ILE A 1 90 ? -3.345 -5.475 -19.623 1.00 73.88 90 ILE A N 1
ATOM 731 C CA . ILE A 1 90 ? -2.475 -6.493 -20.227 1.00 73.88 90 ILE A CA 1
ATOM 732 C C . ILE A 1 90 ? -3.282 -7.685 -20.767 1.00 73.88 90 ILE A C 1
ATOM 734 O O . ILE A 1 90 ? -3.007 -8.161 -21.867 1.00 73.88 90 ILE A O 1
ATOM 738 N N . ASN A 1 91 ? -4.270 -8.182 -20.012 1.00 76.25 91 ASN A N 1
ATOM 739 C CA . ASN A 1 91 ? -4.952 -9.448 -20.319 1.00 76.25 91 ASN A CA 1
ATOM 740 C C . ASN A 1 91 ? -6.227 -9.292 -21.162 1.00 76.25 91 ASN A C 1
ATOM 742 O O . ASN A 1 91 ? -6.543 -10.17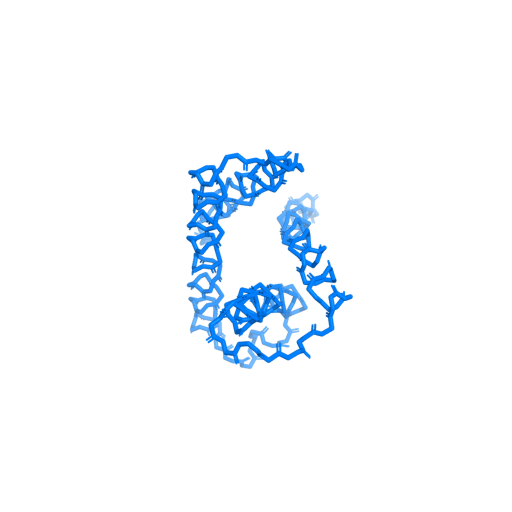9 -21.951 1.00 76.25 91 ASN A O 1
ATOM 746 N N . ALA A 1 92 ? -6.991 -8.211 -20.978 1.00 70.19 92 ALA A N 1
ATOM 747 C CA . ALA A 1 92 ? -8.297 -8.039 -21.622 1.00 70.19 92 ALA A CA 1
ATOM 748 C C . ALA A 1 92 ? -8.254 -7.114 -22.849 1.00 70.19 92 ALA A C 1
ATOM 750 O O . ALA A 1 92 ? -9.280 -6.949 -23.509 1.00 70.19 92 ALA A O 1
ATOM 751 N N . SER A 1 93 ? -7.100 -6.488 -23.137 1.00 65.94 93 SER A N 1
ATOM 752 C CA . SER A 1 93 ? -6.909 -5.520 -24.233 1.00 65.94 93 SER A CA 1
ATOM 753 C C . SER A 1 93 ? -7.991 -4.433 -24.279 1.00 65.94 93 SER A C 1
ATOM 755 O O . SER A 1 93 ? -8.325 -3.903 -25.341 1.00 65.94 93 SER A O 1
ATOM 757 N N . LEU A 1 94 ? -8.571 -4.108 -23.120 1.00 72.44 94 LEU A N 1
ATOM 758 C CA . LEU A 1 94 ? -9.532 -3.025 -23.009 1.00 72.44 94 LEU A CA 1
ATOM 759 C C . LEU A 1 94 ? -8.769 -1.703 -23.141 1.00 72.44 94 LEU A C 1
ATOM 761 O O . LEU A 1 94 ? -7.733 -1.545 -22.493 1.00 72.44 94 LEU A O 1
ATOM 765 N N . PRO A 1 95 ? -9.261 -0.739 -23.938 1.00 71.94 95 PRO A N 1
ATOM 766 C CA . PRO A 1 95 ? -8.630 0.567 -24.064 1.00 71.94 95 PRO A CA 1
ATOM 767 C C . PRO A 1 95 ? -8.815 1.360 -22.763 1.00 71.94 95 PRO A C 1
ATOM 769 O O . PRO A 1 95 ? -9.745 2.154 -22.612 1.00 71.94 95 PRO A O 1
ATOM 772 N N . ILE A 1 96 ? -7.930 1.122 -21.796 1.00 78.56 96 ILE A N 1
ATOM 773 C CA . ILE A 1 96 ? -7.839 1.906 -20.568 1.00 78.56 96 ILE A CA 1
ATOM 774 C C . ILE A 1 96 ? -7.060 3.182 -20.879 1.00 78.56 96 ILE A C 1
ATOM 776 O O . ILE A 1 96 ? -6.038 3.176 -21.560 1.00 78.56 96 ILE A O 1
ATOM 780 N N . ASN A 1 97 ? -7.560 4.311 -20.382 1.00 81.81 97 ASN A N 1
ATOM 781 C CA . ASN A 1 97 ? -6.918 5.595 -20.609 1.00 81.81 97 ASN A CA 1
ATOM 782 C C . ASN A 1 97 ? -5.536 5.614 -19.913 1.00 81.81 97 ASN A C 1
ATOM 784 O O . ASN A 1 97 ? -5.485 5.433 -18.692 1.00 81.81 97 ASN A O 1
ATOM 788 N N . PRO A 1 98 ? -4.424 5.890 -20.619 1.00 81.12 98 PRO A N 1
ATOM 789 C CA . PRO A 1 98 ? -3.071 5.831 -20.045 1.00 81.12 98 PRO A CA 1
ATOM 790 C C . PRO A 1 98 ? -2.877 6.816 -18.881 1.00 81.12 98 PRO A C 1
ATOM 792 O O . PRO A 1 98 ? -2.052 6.605 -17.991 1.00 81.12 98 PRO A O 1
ATOM 795 N N . THR A 1 99 ? -3.689 7.873 -18.830 1.00 86.06 99 THR A N 1
ATOM 796 C CA . THR A 1 99 ? -3.740 8.810 -17.702 1.00 86.06 99 THR A CA 1
ATOM 797 C C . THR A 1 99 ? -4.161 8.120 -16.402 1.00 86.06 99 THR A C 1
ATOM 799 O O . THR A 1 99 ? -3.593 8.399 -15.349 1.00 86.06 99 THR A O 1
ATOM 802 N N . ILE A 1 100 ? -5.120 7.190 -16.464 1.00 83.50 100 ILE A N 1
ATOM 803 C CA . ILE A 1 100 ? -5.612 6.446 -15.295 1.00 83.50 100 ILE A CA 1
ATOM 804 C C . ILE A 1 100 ? -4.515 5.521 -14.771 1.00 83.50 100 ILE A C 1
ATOM 806 O O . ILE A 1 100 ? -4.253 5.520 -13.571 1.00 83.50 100 ILE A O 1
ATOM 810 N N . ILE A 1 101 ? -3.817 4.811 -15.662 1.00 81.00 101 ILE A N 1
ATOM 811 C CA . ILE A 1 101 ? -2.658 3.977 -15.309 1.00 81.00 101 ILE A CA 1
ATOM 812 C C . ILE A 1 101 ? -1.597 4.821 -14.595 1.00 81.00 101 ILE A C 1
ATOM 814 O O . ILE A 1 101 ? -1.107 4.456 -13.524 1.00 81.00 101 ILE A O 1
ATOM 818 N N . ARG A 1 102 ? -1.297 6.012 -15.126 1.00 83.00 102 ARG A N 1
ATOM 819 C CA . ARG A 1 102 ? -0.329 6.936 -14.521 1.00 83.00 102 ARG A CA 1
ATOM 820 C C . ARG A 1 102 ? -0.757 7.399 -13.128 1.00 83.00 102 ARG A C 1
ATOM 822 O O . ARG A 1 102 ? 0.068 7.415 -12.217 1.00 83.00 102 ARG A O 1
ATOM 829 N 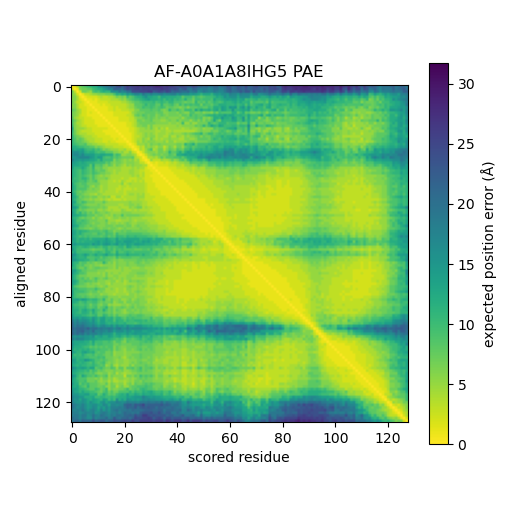N . ILE A 1 103 ? -2.034 7.733 -12.943 1.00 86.19 103 ILE A N 1
ATOM 830 C CA . ILE A 1 103 ? -2.586 8.099 -11.631 1.00 86.19 103 ILE A CA 1
ATOM 831 C C . ILE A 1 103 ? -2.476 6.917 -10.661 1.00 86.19 103 ILE A C 1
ATOM 833 O O . ILE A 1 103 ? -2.019 7.105 -9.537 1.00 86.19 103 ILE A O 1
ATOM 837 N N . MET A 1 104 ? -2.822 5.701 -11.090 1.00 82.06 104 MET A N 1
ATOM 838 C CA . MET A 1 104 ? -2.718 4.495 -10.259 1.00 82.06 104 MET A CA 1
ATOM 839 C C . MET A 1 104 ? -1.280 4.218 -9.821 1.00 82.06 104 MET A C 1
ATOM 841 O O . MET A 1 104 ? -1.059 3.843 -8.669 1.00 82.06 104 MET A O 1
ATOM 845 N N . ARG A 1 105 ? -0.292 4.477 -10.687 1.00 81.56 105 ARG A N 1
ATOM 846 C CA . ARG A 1 105 ? 1.132 4.405 -10.326 1.00 81.56 105 ARG A CA 1
ATOM 847 C C . ARG A 1 105 ? 1.504 5.427 -9.254 1.00 81.56 105 ARG A C 1
ATOM 849 O O . ARG A 1 105 ? 2.109 5.055 -8.254 1.00 81.56 105 ARG A O 1
ATOM 856 N N . VAL A 1 106 ? 1.075 6.683 -9.393 1.00 83.12 106 VAL A N 1
ATOM 857 C CA . VAL A 1 106 ? 1.328 7.732 -8.384 1.00 83.12 106 VAL A CA 1
ATOM 858 C C . VAL A 1 106 ? 0.626 7.423 -7.059 1.00 83.12 106 VAL A C 1
ATOM 860 O O . VAL A 1 106 ? 1.208 7.613 -5.992 1.00 83.12 106 VAL A O 1
ATOM 863 N N . LEU A 1 107 ? -0.593 6.880 -7.100 1.00 81.06 107 LEU A N 1
ATOM 864 C CA . LEU A 1 107 ? -1.358 6.503 -5.907 1.00 81.06 107 LEU A CA 1
ATOM 865 C C . LEU A 1 107 ? -0.656 5.443 -5.058 1.00 81.06 107 LEU A C 1
ATOM 867 O O . LEU A 1 107 ? -0.896 5.381 -3.853 1.00 81.06 107 LEU A O 1
ATOM 871 N N . ARG A 1 108 ? 0.267 4.659 -5.628 1.00 78.56 108 ARG A N 1
ATOM 872 C CA . ARG A 1 108 ? 1.102 3.749 -4.836 1.00 78.56 108 ARG A CA 1
ATOM 873 C C . ARG A 1 108 ? 1.898 4.516 -3.779 1.00 78.56 108 ARG A C 1
ATOM 875 O O . ARG A 1 108 ? 1.996 4.012 -2.667 1.00 78.56 108 ARG A O 1
ATOM 882 N N . ILE A 1 109 ? 2.344 5.747 -4.037 1.00 82.88 109 ILE A N 1
ATOM 883 C CA . ILE A 1 109 ? 3.073 6.589 -3.067 1.00 82.88 109 ILE A CA 1
ATOM 884 C C . ILE A 1 109 ? 2.217 6.901 -1.826 1.00 82.88 109 ILE A C 1
ATOM 886 O O . ILE A 1 109 ? 2.756 7.064 -0.732 1.00 82.88 109 ILE A O 1
ATOM 890 N N . ALA A 1 110 ? 0.882 6.882 -1.933 1.00 83.38 110 ALA A N 1
ATOM 891 C CA . ALA A 1 110 ? -0.017 7.115 -0.800 1.00 83.38 110 ALA A CA 1
ATOM 892 C C . ALA A 1 110 ? 0.182 6.110 0.350 1.00 83.38 110 ALA A C 1
ATOM 894 O O . ALA A 1 110 ? -0.139 6.423 1.494 1.00 83.38 110 ALA A O 1
ATOM 895 N N . ARG A 1 111 ? 0.777 4.934 0.100 1.00 82.25 111 ARG A N 1
ATOM 896 C CA . ARG A 1 111 ? 1.141 3.981 1.165 1.00 82.25 111 ARG A CA 1
ATOM 897 C C . ARG A 1 111 ? 2.155 4.547 2.167 1.00 82.25 111 ARG A C 1
ATOM 899 O O . ARG A 1 111 ? 2.139 4.135 3.321 1.00 82.25 111 ARG A O 1
ATOM 906 N N . VAL A 1 112 ? 2.971 5.532 1.772 1.00 81.88 112 VAL A N 1
ATOM 907 C CA . VAL A 1 112 ? 3.890 6.262 2.670 1.00 81.88 112 VAL A CA 1
ATOM 908 C C . VAL A 1 112 ? 3.122 6.986 3.777 1.00 81.88 112 VAL A C 1
ATOM 910 O O . VAL A 1 112 ? 3.624 7.119 4.890 1.00 81.88 112 VAL A O 1
ATOM 913 N N . LEU A 1 113 ? 1.866 7.376 3.532 1.00 82.75 113 LEU A N 1
ATOM 914 C CA . LEU A 1 113 ? 1.012 8.014 4.538 1.00 82.75 113 LEU A CA 1
ATOM 915 C C . LEU A 1 113 ? 0.733 7.099 5.739 1.00 82.75 113 LEU A C 1
ATOM 917 O O . LEU A 1 113 ? 0.425 7.596 6.821 1.00 82.75 113 LEU A O 1
ATOM 921 N N . LYS A 1 114 ? 0.905 5.776 5.606 1.00 77.31 114 LYS A N 1
ATOM 922 C CA . LYS A 1 114 ? 0.853 4.860 6.754 1.00 77.31 114 LYS A CA 1
ATOM 923 C C . LYS A 1 114 ? 1.949 5.150 7.789 1.00 77.31 114 LYS A C 1
ATOM 925 O O . LYS A 1 114 ? 1.706 4.953 8.975 1.00 77.31 114 LYS A O 1
ATOM 930 N N . LEU A 1 115 ? 3.105 5.689 7.385 1.00 75.50 115 LEU A N 1
ATOM 931 C CA . LEU A 1 115 ? 4.156 6.112 8.323 1.00 75.50 115 LEU A CA 1
ATOM 932 C C . LEU A 1 115 ? 3.686 7.269 9.216 1.00 75.50 115 LEU A C 1
ATOM 934 O O . LEU A 1 115 ? 4.053 7.336 10.388 1.00 75.50 115 LEU A O 1
ATOM 938 N N . LEU A 1 116 ? 2.813 8.144 8.701 1.00 77.00 116 LEU A N 1
ATOM 939 C CA . LEU A 1 116 ? 2.227 9.231 9.491 1.00 77.00 116 LEU A CA 1
ATOM 940 C C . LEU A 1 116 ? 1.349 8.690 10.623 1.00 77.00 116 LEU A C 1
ATOM 942 O O . LEU A 1 116 ? 1.395 9.234 11.723 1.00 77.00 116 LEU A O 1
ATOM 946 N N . LYS A 1 117 ? 0.618 7.589 10.385 1.00 70.19 117 LYS A N 1
ATOM 947 C CA . LYS A 1 117 ? -0.177 6.902 11.419 1.00 70.19 117 LYS A CA 1
ATOM 948 C C . LYS A 1 117 ? 0.708 6.456 12.584 1.00 70.19 117 LYS A C 1
ATOM 950 O O . LYS A 1 117 ? 0.342 6.643 13.745 1.00 70.19 117 LYS A O 1
ATOM 955 N N . MET A 1 118 ? 1.892 5.929 12.279 1.00 65.56 118 MET A N 1
ATOM 956 C CA . MET A 1 118 ? 2.857 5.503 13.291 1.00 65.56 118 MET A CA 1
ATOM 957 C C . MET A 1 1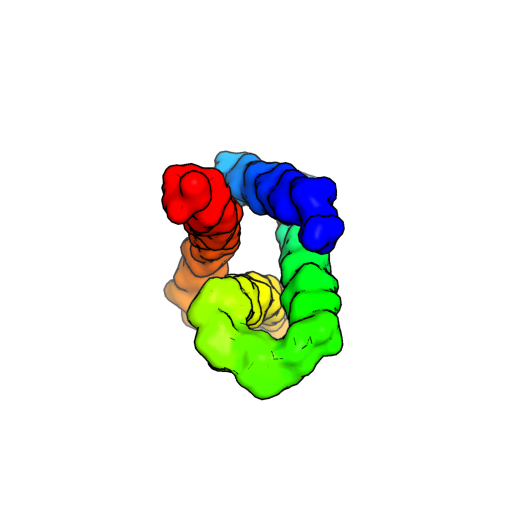18 ? 3.475 6.692 14.043 1.00 65.56 118 MET A C 1
ATOM 959 O O . MET A 1 118 ? 3.587 6.652 15.267 1.00 65.56 118 MET A O 1
ATOM 963 N N . ALA A 1 119 ? 3.763 7.796 13.347 1.00 69.69 119 ALA A N 1
ATOM 964 C CA . ALA A 1 119 ? 4.216 9.038 13.978 1.00 69.69 119 ALA A CA 1
ATOM 965 C C . ALA A 1 119 ? 3.156 9.655 14.916 1.00 69.69 119 ALA A C 1
ATOM 967 O O . ALA A 1 119 ? 3.501 10.197 15.968 1.00 69.69 119 ALA A O 1
ATOM 968 N N . THR A 1 120 ? 1.861 9.547 14.595 1.00 65.38 120 THR A N 1
ATOM 969 C CA . THR A 1 120 ? 0.791 9.928 15.535 1.00 65.38 120 THR A CA 1
ATOM 970 C C . THR A 1 120 ? 0.671 8.992 16.732 1.00 65.38 120 THR A C 1
ATOM 972 O O . THR A 1 120 ? 0.384 9.474 17.825 1.00 65.38 120 THR A O 1
ATOM 975 N N . GLY A 1 121 ? 0.942 7.692 16.569 1.00 59.75 121 GLY A N 1
ATOM 976 C CA . GLY A 1 121 ? 1.062 6.763 17.700 1.00 59.75 121 GLY A CA 1
ATOM 977 C C . GLY A 1 121 ? 2.174 7.178 18.670 1.00 59.75 121 GLY A C 1
ATOM 978 O O . GLY A 1 121 ? 1.973 7.158 19.880 1.00 59.75 121 GLY A O 1
ATOM 979 N N . MET A 1 122 ? 3.304 7.660 18.141 1.00 57.53 122 MET A N 1
ATOM 980 C CA . MET A 1 122 ? 4.386 8.253 18.937 1.00 57.53 122 MET A CA 1
ATOM 981 C C . MET A 1 122 ? 3.976 9.547 19.654 1.00 57.53 122 MET A C 1
ATOM 983 O O . MET A 1 122 ? 4.340 9.731 20.811 1.00 57.53 122 MET A O 1
ATOM 987 N N . ARG A 1 123 ? 3.212 10.443 19.009 1.00 57.22 123 ARG A N 1
ATOM 988 C CA . ARG A 1 123 ? 2.726 11.677 19.662 1.00 57.22 123 ARG A CA 1
ATOM 989 C C . 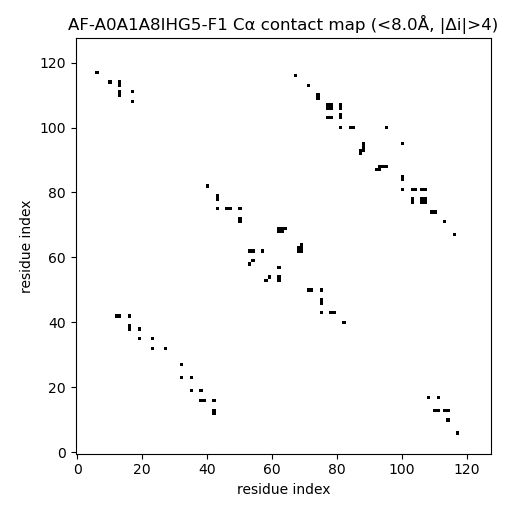ARG A 1 123 ? 1.804 11.386 20.845 1.00 57.22 123 ARG A C 1
ATOM 991 O O . ARG A 1 123 ? 1.929 12.043 21.866 1.00 57.22 123 ARG A O 1
ATOM 998 N N . ALA A 1 124 ? 0.950 10.368 20.741 1.00 56.91 124 ALA A N 1
ATOM 999 C CA . ALA A 1 124 ? 0.081 9.958 21.843 1.00 56.91 124 ALA A CA 1
ATOM 1000 C C . ALA A 1 124 ? 0.851 9.424 23.072 1.00 56.91 124 ALA A C 1
ATOM 1002 O O . ALA A 1 124 ? 0.307 9.445 24.170 1.00 56.91 124 ALA A O 1
ATOM 1003 N N . LEU A 1 125 ? 2.101 8.966 22.904 1.00 57.31 125 LEU A N 1
ATOM 1004 C CA . LEU A 1 125 ? 2.982 8.552 24.007 1.00 57.31 125 LEU A CA 1
ATOM 1005 C C . LEU A 1 125 ? 3.756 9.717 24.645 1.00 57.31 125 LEU A C 1
ATOM 1007 O O . LEU A 1 125 ? 4.233 9.564 25.761 1.00 57.31 125 LEU A O 1
ATOM 1011 N N . LEU A 1 126 ? 3.909 10.846 23.943 1.00 56.34 126 LEU A N 1
ATOM 1012 C CA . LEU A 1 126 ? 4.589 12.050 24.444 1.00 56.34 126 LEU A CA 1
ATOM 1013 C C . LEU A 1 126 ? 3.632 13.035 25.139 1.00 56.34 126 LEU A C 1
ATOM 1015 O O . LEU A 1 126 ? 4.096 13.931 25.831 1.00 56.34 126 LEU A O 1
ATOM 1019 N N . ASP A 1 127 ? 2.319 12.864 24.949 1.00 54.72 127 ASP A N 1
ATOM 1020 C CA . ASP A 1 127 ? 1.246 13.621 25.619 1.00 54.72 127 ASP A CA 1
ATOM 1021 C C . ASP A 1 127 ? 0.796 12.977 26.957 1.00 54.72 127 ASP A C 1
ATOM 1023 O O . ASP A 1 127 ? -0.271 13.305 27.479 1.00 54.72 127 ASP A O 1
ATOM 1027 N N . THR A 1 128 ? 1.583 12.043 27.513 1.00 49.69 128 THR A N 1
ATOM 1028 C CA . THR A 1 128 ? 1.426 11.500 28.882 1.00 49.69 128 THR A CA 1
ATOM 1029 C C . THR A 1 128 ? 2.595 11.946 29.744 1.00 49.69 128 THR A C 1
ATOM 1031 O O . THR A 1 128 ? 2.346 12.337 30.905 1.00 49.69 128 THR A O 1
#

Solvent-accessible surface area (backbone atoms only — not comparable to full-atom values): 7336 Å² total; per-residue (Å²): 136,90,48,75,64,57,58,50,51,53,49,52,51,50,51,53,50,51,52,54,61,70,65,66,56,93,87,61,57,71,69,56,56,50,50,54,51,53,51,51,52,53,54,50,52,50,48,45,51,53,50,49,50,50,38,66,74,56,31,69,77,56,33,71,69,36,69,71,49,45,52,51,48,49,47,41,52,51,47,52,50,37,50,52,52,56,50,41,43,73,74,64,69,51,93,68,60,67,66,57,57,52,50,39,59,57,53,55,60,54,55,59,56,56,56,54,57,53,54,51,56,52,49,65,65,71,76,111

Nearest PDB structures (foldseek):
  9ayk-assembly1_A  TM=9.062E-01  e=2.902E-12  Homo sapiens
  9ayl-assembly1_A  TM=9.085E-01  e=5.719E-12  Homo sapiens
  6kzp-assembly1_A  TM=8.951E-01  e=1.281E-10  Homo sapiens
  7vfw-assembly1_A  TM=8.337E-01  e=1.660E-04  Homo sapiens
  7yg5-assembly1_A  TM=8.151E-01  e=1.660E-04  Homo sapiens